Protein AF-A0A2E9D4C6-F1 (afdb_monomer)

Mean predicted aligned error: 10.12 Å

Radius of gyration: 16.64 Å; Cα contacts (8 Å, |Δi|>4): 82; chains: 1; bounding box: 48×36×42 Å

pLDDT: mean 70.14, std 13.4, range [39.81, 85.94]

Solvent-accessible surface area (backbone atoms only — not comparable to full-atom values): 7082 Å² total; per-residue (Å²): 135,92,75,58,76,64,51,72,59,45,52,60,52,52,46,48,54,51,48,56,51,48,52,54,28,57,75,67,76,44,90,65,70,50,71,58,85,70,64,95,53,80,57,104,50,50,69,59,50,52,50,42,23,60,78,64,78,36,49,72,42,65,40,43,66,71,42,76,82,41,78,69,43,62,70,42,60,76,62,33,90,86,39,75,72,72,53,72,70,55,49,51,50,35,52,56,44,43,54,50,54,31,52,79,67,67,65,54,80,77,73,73,77,84,125

Structure (mmCIF, N/CA/C/O backbone):
data_AF-A0A2E9D4C6-F1
#
_entry.id   AF-A0A2E9D4C6-F1
#
loop_
_atom_site.group_PDB
_atom_site.id
_atom_site.type_symbol
_atom_site.label_atom_id
_atom_site.label_alt_id
_atom_site.label_comp_id
_atom_site.label_asym_id
_atom_site.label_entity_id
_atom_site.label_seq_id
_atom_site.pdbx_PDB_ins_code
_atom_site.Cartn_x
_atom_site.Cartn_y
_atom_site.Cartn_z
_atom_site.occupancy
_atom_site.B_iso_or_equiv
_atom_site.auth_seq_id
_atom_site.auth_comp_id
_atom_site.auth_asym_id
_atom_site.auth_atom_id
_atom_site.pdbx_PDB_model_num
ATOM 1 N N . MET A 1 1 ? 25.990 -12.255 -7.459 1.00 39.81 1 MET A N 1
ATOM 2 C CA . MET A 1 1 ? 24.955 -12.931 -6.659 1.00 39.81 1 MET A CA 1
ATOM 3 C C . MET A 1 1 ? 25.034 -12.370 -5.252 1.00 39.81 1 MET A C 1
ATOM 5 O O . MET A 1 1 ? 25.972 -12.688 -4.542 1.00 39.81 1 MET A O 1
ATOM 9 N N . LEU A 1 2 ? 24.131 -11.451 -4.918 1.00 44.78 2 LEU A N 1
ATOM 10 C CA . LEU A 1 2 ? 23.781 -11.068 -3.546 1.00 44.78 2 LEU A CA 1
ATOM 11 C C . LEU A 1 2 ? 22.341 -11.578 -3.404 1.00 44.78 2 LEU A C 1
ATOM 13 O O . LEU A 1 2 ? 21.422 -10.810 -3.651 1.00 44.78 2 LEU A O 1
ATOM 17 N N . GLY A 1 3 ? 22.184 -12.902 -3.314 1.00 48.94 3 GLY A N 1
ATOM 18 C CA . GLY A 1 3 ? 20.951 -13.594 -3.712 1.00 48.94 3 GLY A CA 1
ATOM 19 C C . GLY A 1 3 ? 20.008 -13.905 -2.560 1.00 48.94 3 GLY A C 1
ATOM 20 O O . GLY A 1 3 ? 18.941 -13.319 -2.506 1.00 48.94 3 GLY A O 1
ATOM 21 N N . ASP A 1 4 ? 20.418 -14.770 -1.632 1.00 56.59 4 ASP A N 1
ATOM 22 C CA . ASP A 1 4 ? 19.454 -15.419 -0.730 1.00 56.59 4 ASP A CA 1
ATOM 23 C C . ASP A 1 4 ? 19.635 -15.042 0.753 1.00 56.59 4 ASP A C 1
ATOM 25 O O . ASP A 1 4 ? 18.659 -14.721 1.424 1.00 56.59 4 ASP A O 1
ATOM 29 N N . ASP A 1 5 ? 20.866 -14.923 1.263 1.00 59.28 5 ASP A N 1
ATOM 30 C CA . ASP A 1 5 ? 21.100 -14.717 2.709 1.00 59.28 5 ASP A CA 1
ATOM 31 C C . ASP A 1 5 ? 20.526 -13.396 3.263 1.00 59.28 5 ASP A C 1
ATOM 33 O O . ASP A 1 5 ? 20.158 -13.289 4.431 1.00 59.28 5 ASP A O 1
ATOM 37 N N . ARG A 1 6 ? 20.437 -12.358 2.421 1.00 62.06 6 ARG A N 1
ATOM 38 C CA . ARG A 1 6 ? 19.857 -11.063 2.819 1.00 62.06 6 ARG A CA 1
ATOM 39 C C . ARG A 1 6 ? 18.335 -11.093 2.870 1.00 62.06 6 ARG A C 1
ATOM 41 O O . ARG A 1 6 ? 17.757 -10.350 3.656 1.00 62.06 6 ARG A O 1
ATOM 48 N N . ALA A 1 7 ? 17.700 -11.911 2.038 1.00 62.44 7 ALA A N 1
ATOM 49 C CA . ALA A 1 7 ? 16.253 -12.062 2.037 1.00 62.44 7 ALA A CA 1
ATOM 50 C C . ALA A 1 7 ? 15.787 -12.703 3.347 1.00 62.44 7 ALA A C 1
ATOM 52 O O . ALA A 1 7 ? 14.893 -12.177 4.013 1.00 62.44 7 ALA A O 1
ATOM 53 N N . GLU A 1 8 ? 16.478 -13.767 3.763 1.00 68.06 8 GLU A N 1
ATOM 54 C CA . GLU A 1 8 ? 16.217 -14.478 5.018 1.00 68.06 8 GLU A CA 1
ATOM 55 C C . GLU A 1 8 ? 16.359 -13.574 6.256 1.00 68.06 8 GLU A C 1
ATOM 57 O O . GLU A 1 8 ? 15.633 -13.748 7.234 1.00 68.06 8 GLU A O 1
ATOM 62 N N . GLU A 1 9 ? 17.238 -12.567 6.212 1.00 74.75 9 GLU A N 1
ATOM 63 C CA . GLU A 1 9 ? 17.408 -11.592 7.297 1.00 74.75 9 GLU A CA 1
ATOM 64 C C . GLU A 1 9 ? 16.371 -10.450 7.258 1.00 74.75 9 GLU A C 1
ATOM 66 O O . GLU A 1 9 ? 15.896 -9.991 8.304 1.00 74.75 9 GLU A O 1
ATOM 71 N N . LEU A 1 10 ? 16.028 -9.956 6.064 1.00 72.25 10 LEU A N 1
ATOM 72 C CA . LEU A 1 10 ? 15.195 -8.762 5.893 1.00 72.25 10 LEU A CA 1
ATOM 73 C C . LEU A 1 10 ? 13.699 -9.061 6.003 1.00 72.25 10 LEU A C 1
ATOM 75 O O . LEU A 1 10 ? 12.972 -8.275 6.612 1.00 72.25 10 LEU A O 1
ATOM 79 N N . VAL A 1 11 ? 13.230 -10.188 5.464 1.00 74.56 11 VAL A N 1
ATOM 80 C CA . VAL A 1 11 ? 11.803 -10.550 5.480 1.00 74.56 11 VAL A CA 1
ATOM 81 C C . VAL A 1 11 ? 11.238 -10.599 6.907 1.00 74.56 11 VAL A C 1
ATOM 83 O O . VAL A 1 11 ? 10.204 -9.968 7.145 1.00 74.56 11 VAL A O 1
ATOM 86 N N . PRO A 1 12 ? 11.893 -11.238 7.900 1.00 81.69 12 PRO A N 1
ATOM 87 C CA . PRO A 1 12 ? 11.404 -11.223 9.278 1.00 81.69 12 PRO A CA 1
ATOM 88 C C . PRO A 1 12 ? 11.319 -9.815 9.880 1.00 81.69 12 PRO A C 1
ATOM 90 O O . PRO A 1 12 ? 10.380 -9.521 10.618 1.00 81.69 12 PRO A O 1
ATOM 93 N N . GLN A 1 13 ? 12.269 -8.930 9.556 1.00 80.31 13 GLN A N 1
ATOM 94 C CA . GLN A 1 13 ? 12.266 -7.541 10.031 1.00 80.31 13 GLN A CA 1
ATOM 95 C C . GLN A 1 13 ? 11.113 -6.741 9.420 1.00 80.31 13 GLN A C 1
ATOM 97 O O . GLN A 1 13 ? 10.440 -5.992 10.127 1.00 80.31 13 GLN A O 1
ATOM 102 N N . ILE A 1 14 ? 10.851 -6.944 8.129 1.00 77.12 14 ILE A N 1
ATOM 103 C CA . ILE A 1 14 ? 9.727 -6.338 7.415 1.00 77.12 14 ILE A CA 1
ATOM 104 C C . ILE A 1 14 ? 8.402 -6.813 8.025 1.00 77.12 14 ILE A C 1
ATOM 106 O O . ILE A 1 14 ? 7.583 -5.983 8.420 1.00 77.12 14 ILE A O 1
ATOM 110 N N . LYS A 1 15 ? 8.215 -8.132 8.194 1.00 78.00 15 LYS A N 1
ATOM 111 C CA . LYS A 1 15 ? 7.017 -8.702 8.837 1.00 78.00 15 LYS A CA 1
ATOM 112 C C . LYS A 1 15 ? 6.817 -8.157 10.253 1.00 78.00 15 LYS A C 1
ATOM 114 O O . LYS A 1 15 ? 5.701 -7.795 10.621 1.00 78.00 15 LYS A O 1
ATOM 119 N N . ARG A 1 16 ? 7.896 -8.049 11.039 1.00 84.31 16 ARG A N 1
ATOM 120 C CA . ARG A 1 16 ? 7.853 -7.462 12.385 1.00 84.31 16 ARG A CA 1
ATOM 121 C C . ARG A 1 16 ? 7.394 -6.002 12.355 1.00 84.31 16 ARG A C 1
ATOM 123 O O . ARG A 1 16 ? 6.513 -5.649 13.130 1.00 84.31 16 ARG A O 1
ATOM 130 N N . ALA A 1 17 ? 7.950 -5.176 11.470 1.00 83.00 17 ALA A N 1
ATOM 131 C CA . ALA A 1 17 ? 7.576 -3.767 11.367 1.00 83.00 17 ALA A CA 1
ATOM 132 C C . ALA A 1 17 ? 6.097 -3.587 10.984 1.00 83.00 17 ALA A C 1
ATOM 134 O O . ALA A 1 17 ? 5.408 -2.756 11.571 1.00 83.00 17 ALA A O 1
ATOM 135 N N . TYR A 1 18 ? 5.581 -4.395 10.051 1.00 82.06 18 TYR A N 1
ATOM 136 C CA . TYR A 1 18 ? 4.156 -4.364 9.709 1.00 82.06 18 TYR A CA 1
ATOM 137 C C . TYR A 1 18 ? 3.266 -4.802 10.863 1.00 82.06 18 TYR A C 1
ATOM 139 O O . TYR A 1 18 ? 2.235 -4.175 11.089 1.00 82.06 18 TYR A O 1
ATOM 147 N N . ARG A 1 19 ? 3.675 -5.823 11.625 1.00 85.00 19 ARG A N 1
ATOM 148 C CA . ARG A 1 19 ? 2.935 -6.253 12.81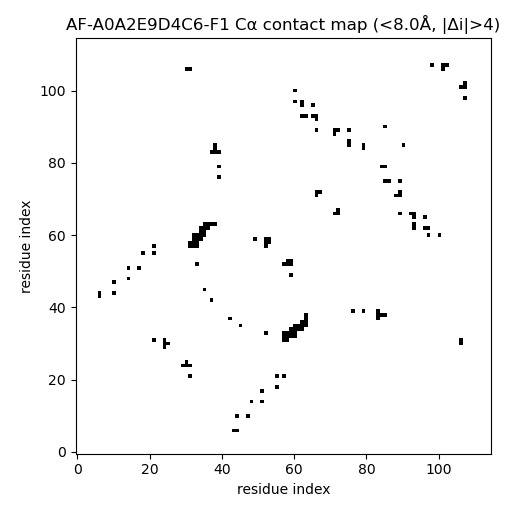3 1.00 85.00 19 ARG A CA 1
ATOM 149 C C . ARG A 1 19 ? 2.839 -5.140 13.848 1.00 85.00 19 ARG A C 1
ATOM 151 O O . ARG A 1 19 ? 1.745 -4.852 14.308 1.00 85.00 19 ARG A O 1
ATOM 158 N N . GLU A 1 20 ? 3.953 -4.481 14.157 1.00 84.94 20 GLU A N 1
ATOM 159 C CA . GLU A 1 20 ? 3.977 -3.364 15.112 1.00 84.94 20 GLU A CA 1
ATOM 160 C C . GLU A 1 20 ? 3.068 -2.206 14.653 1.00 84.94 20 GLU A C 1
ATOM 162 O O . GLU A 1 20 ? 2.356 -1.611 15.463 1.00 84.94 20 GLU A O 1
ATOM 167 N N . LEU A 1 21 ? 3.034 -1.911 13.348 1.00 82.38 21 LEU A N 1
ATOM 168 C CA . LEU A 1 21 ? 2.137 -0.899 12.780 1.00 82.38 21 LEU A CA 1
ATOM 169 C C . LEU A 1 21 ? 0.662 -1.322 12.824 1.00 82.38 21 LEU A C 1
ATOM 171 O O . LEU A 1 21 ? -0.188 -0.492 13.140 1.00 82.38 21 LEU A O 1
ATOM 175 N N . ALA A 1 22 ? 0.360 -2.587 12.527 1.00 82.25 22 ALA A N 1
ATOM 176 C CA . ALA A 1 22 ? -0.996 -3.125 12.578 1.00 82.25 22 ALA A CA 1
ATOM 177 C C . ALA A 1 22 ? -1.535 -3.163 14.011 1.00 82.25 22 ALA A C 1
ATOM 179 O O . ALA A 1 22 ? -2.648 -2.716 14.257 1.00 82.25 22 ALA A O 1
ATOM 180 N N . GLU A 1 23 ? -0.726 -3.599 14.978 1.00 85.69 23 GLU A N 1
ATOM 181 C CA . GLU A 1 23 ? -1.075 -3.573 16.401 1.00 85.69 23 GLU A CA 1
ATOM 182 C C . GLU A 1 23 ? -1.359 -2.145 16.884 1.00 85.69 23 GLU A C 1
ATOM 184 O O . GLU A 1 23 ? -2.361 -1.909 17.563 1.00 85.69 23 GLU A O 1
ATOM 189 N N . LEU A 1 24 ? -0.522 -1.175 16.496 1.00 81.19 24 LEU A N 1
ATOM 190 C CA . LEU A 1 24 ? -0.745 0.232 16.823 1.00 81.19 24 LEU A CA 1
ATOM 191 C C . LEU A 1 24 ? -2.046 0.755 16.200 1.00 81.19 24 LEU A C 1
ATOM 193 O O . LEU A 1 24 ? -2.824 1.420 16.884 1.00 81.19 24 LEU A O 1
ATOM 197 N N . ALA A 1 25 ? -2.300 0.441 14.930 1.00 83.00 25 ALA A N 1
ATOM 198 C CA . ALA A 1 25 ? -3.514 0.844 14.233 1.00 83.00 25 ALA A CA 1
ATOM 199 C C . ALA A 1 25 ? -4.772 0.240 14.878 1.00 83.00 25 ALA A C 1
ATOM 201 O O . ALA A 1 25 ? -5.702 0.977 15.203 1.00 83.00 25 ALA A O 1
ATOM 202 N N . HIS A 1 26 ? -4.758 -1.064 15.168 1.00 82.12 26 HIS A N 1
ATOM 203 C CA . HIS A 1 26 ? -5.844 -1.764 15.856 1.00 82.12 26 HIS A CA 1
ATOM 204 C C . HIS A 1 26 ? -6.084 -1.211 17.263 1.00 82.12 26 HIS A C 1
ATOM 206 O O . HIS A 1 26 ? -7.230 -1.059 17.667 1.00 82.12 26 HIS A O 1
ATOM 212 N N . SER A 1 27 ? -5.029 -0.839 17.999 1.00 84.75 27 SER A N 1
ATOM 213 C CA . SER A 1 27 ? -5.179 -0.234 19.331 1.00 84.75 27 SER A CA 1
ATOM 214 C C . SER A 1 27 ? -5.905 1.118 19.318 1.00 84.75 27 SER A C 1
ATOM 216 O O . SER A 1 27 ? -6.436 1.537 20.345 1.00 84.75 27 SER A O 1
ATOM 218 N N . GLY A 1 28 ? -5.915 1.800 18.170 1.00 81.19 28 GLY A N 1
ATOM 219 C CA . GLY A 1 28 ? -6.606 3.069 17.965 1.00 81.19 28 GLY A CA 1
ATOM 220 C C . GLY A 1 28 ? -7.887 2.963 17.138 1.00 81.19 28 GLY A C 1
ATOM 221 O O . GLY A 1 28 ? -8.395 4.009 16.740 1.00 81.19 28 GLY A O 1
ATOM 222 N N . ASP A 1 29 ? -8.368 1.750 16.831 1.00 79.62 29 ASP A N 1
ATOM 223 C CA . ASP A 1 29 ? -9.469 1.502 15.887 1.00 79.62 29 ASP A CA 1
ATOM 224 C C . ASP A 1 29 ? -9.265 2.205 14.523 1.00 79.62 29 ASP A C 1
ATOM 226 O O . ASP A 1 29 ? -10.210 2.666 13.878 1.00 79.62 29 ASP A O 1
ATOM 230 N N . ILE A 1 30 ? -8.007 2.322 14.077 1.00 80.62 30 ILE A N 1
ATOM 231 C CA . ILE A 1 30 ? -7.640 2.957 12.808 1.00 80.62 30 ILE A CA 1
ATOM 232 C C . ILE A 1 30 ? -7.573 1.876 11.729 1.00 80.62 30 ILE A C 1
ATOM 234 O O . ILE A 1 30 ? -6.723 0.987 11.812 1.00 80.62 30 ILE A O 1
ATOM 238 N N . PRO A 1 31 ? -8.402 1.951 10.679 1.00 78.12 31 PRO A N 1
ATOM 239 C CA . PRO A 1 31 ? -8.320 0.998 9.591 1.00 78.12 31 PRO A CA 1
ATOM 240 C C . PRO A 1 31 ? -7.108 1.324 8.699 1.00 78.12 31 PRO A C 1
ATOM 242 O O . PRO A 1 31 ? -6.848 2.487 8.376 1.00 78.12 31 PRO A O 1
ATOM 245 N N . ILE A 1 32 ? -6.344 0.301 8.310 1.00 78.69 32 ILE A N 1
ATOM 246 C CA . ILE A 1 32 ? -5.102 0.451 7.537 1.00 78.69 32 ILE A CA 1
ATOM 247 C C . ILE A 1 32 ? -5.092 -0.421 6.282 1.00 78.69 32 ILE A C 1
ATOM 249 O O . ILE A 1 32 ? -5.784 -1.432 6.188 1.00 78.69 32 ILE A O 1
ATOM 253 N N . ALA A 1 33 ? -4.266 -0.021 5.316 1.00 82.19 33 ALA A N 1
ATOM 254 C CA . ALA A 1 33 ? -3.930 -0.811 4.141 1.00 82.19 33 ALA A CA 1
ATOM 255 C C . ALA A 1 33 ? -2.428 -0.704 3.844 1.00 82.19 33 ALA A C 1
ATOM 257 O O . ALA A 1 33 ? -1.813 0.348 4.039 1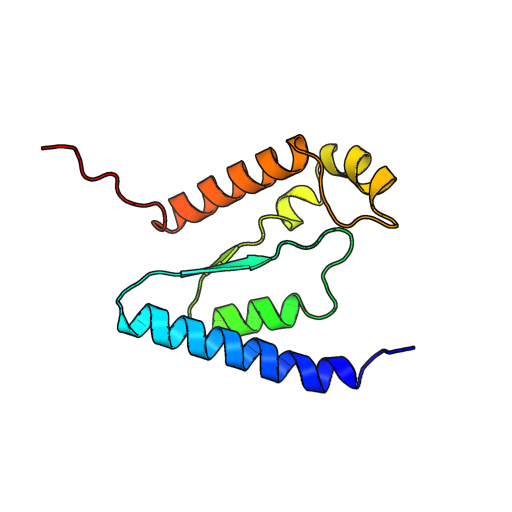.00 82.19 33 ALA A O 1
ATOM 258 N N . ILE A 1 34 ? -1.842 -1.788 3.345 1.00 79.31 34 ILE A N 1
ATOM 259 C CA . ILE A 1 34 ? -0.453 -1.867 2.894 1.00 79.31 34 ILE A CA 1
ATOM 260 C C . ILE A 1 34 ? -0.443 -1.723 1.375 1.00 79.31 34 ILE A C 1
ATOM 262 O O . ILE A 1 34 ? -1.148 -2.439 0.672 1.00 79.31 34 ILE A O 1
ATOM 266 N N . MET A 1 35 ? 0.378 -0.811 0.856 1.00 77.69 35 MET A N 1
ATOM 267 C CA . MET A 1 35 ? 0.503 -0.574 -0.582 1.00 77.69 35 MET A CA 1
ATOM 268 C C . MET A 1 35 ? 1.938 -0.796 -1.051 1.00 77.69 35 MET A C 1
ATOM 270 O O . MET A 1 35 ? 2.883 -0.251 -0.475 1.00 77.69 35 MET A O 1
ATOM 274 N N . TRP A 1 36 ? 2.095 -1.525 -2.155 1.00 73.81 36 TRP A N 1
ATOM 275 C CA . TRP A 1 36 ? 3.379 -1.682 -2.833 1.00 73.81 36 TRP A CA 1
ATOM 276 C C . TRP A 1 36 ? 3.595 -0.597 -3.898 1.00 73.81 36 TRP A C 1
ATOM 278 O O . TRP A 1 36 ? 2.725 -0.335 -4.728 1.00 73.81 36 TRP A O 1
ATOM 288 N N . LEU A 1 37 ? 4.768 0.052 -3.870 1.00 66.75 37 LEU A N 1
ATOM 289 C CA . LEU A 1 37 ? 5.067 1.262 -4.656 1.00 66.75 37 LEU A CA 1
ATOM 290 C C . LEU A 1 37 ? 6.192 1.100 -5.704 1.00 66.75 37 LEU A C 1
ATOM 292 O O . LEU A 1 37 ? 6.612 2.094 -6.301 1.00 66.75 37 LEU A O 1
ATOM 296 N N . ALA A 1 38 ? 6.729 -0.106 -5.928 1.00 61.56 38 ALA A N 1
ATOM 297 C CA . ALA A 1 38 ? 7.952 -0.274 -6.724 1.00 61.56 38 ALA A CA 1
ATOM 298 C C . ALA A 1 38 ? 7.719 -0.437 -8.243 1.00 61.56 38 ALA A C 1
ATOM 300 O O . ALA A 1 38 ? 6.764 -1.067 -8.696 1.00 61.56 38 ALA A O 1
ATOM 301 N N . TYR A 1 39 ? 8.657 0.093 -9.045 1.00 53.38 39 TYR A N 1
ATOM 302 C CA . TYR A 1 39 ? 8.684 -0.013 -10.510 1.00 53.38 39 TYR A CA 1
ATOM 303 C C . TYR A 1 39 ? 9.743 -1.014 -10.996 1.00 53.38 39 TYR A C 1
ATOM 305 O O . TYR A 1 39 ? 10.903 -0.948 -10.598 1.00 53.38 39 TYR A O 1
ATOM 313 N N . GLY A 1 40 ? 9.390 -1.860 -11.970 1.00 48.25 40 GLY A N 1
ATOM 314 C CA . GLY A 1 40 ? 10.369 -2.517 -12.851 1.00 48.25 40 GLY A CA 1
ATOM 315 C C . GLY A 1 40 ? 10.654 -3.995 -12.588 1.00 48.25 40 GLY A C 1
ATOM 316 O O . GLY A 1 40 ? 11.126 -4.657 -13.508 1.00 48.25 40 GLY A O 1
ATOM 317 N N . LYS A 1 41 ? 10.283 -4.521 -11.425 1.00 47.44 41 LYS A N 1
ATOM 318 C CA . LYS A 1 41 ? 10.124 -5.944 -11.086 1.00 47.44 41 LYS A CA 1
ATOM 319 C C . LYS A 1 41 ? 9.284 -5.982 -9.795 1.00 47.44 41 LYS A C 1
ATOM 321 O O . LYS A 1 41 ? 9.470 -5.065 -8.991 1.00 47.44 41 LYS A O 1
ATOM 326 N N . PRO A 1 42 ? 8.397 -6.974 -9.582 1.00 51.03 42 PRO A N 1
ATOM 327 C CA . PRO A 1 42 ? 8.071 -7.400 -8.221 1.00 51.03 42 PRO A CA 1
ATOM 328 C C . PRO A 1 42 ? 9.379 -7.398 -7.444 1.00 51.03 42 PRO A C 1
ATOM 330 O O . PRO A 1 42 ? 10.366 -7.955 -7.936 1.00 51.03 42 PRO A O 1
ATOM 333 N N . GLY A 1 43 ? 9.457 -6.666 -6.335 1.00 56.31 43 GLY A N 1
ATOM 334 C CA . GLY A 1 43 ? 10.647 -6.794 -5.499 1.00 56.31 43 GLY A CA 1
ATOM 335 C C . GLY A 1 43 ? 10.799 -8.265 -5.133 1.00 56.31 43 GLY A C 1
ATOM 336 O O . GLY A 1 43 ? 9.808 -8.995 -5.152 1.00 56.31 43 GLY A O 1
ATOM 337 N N . ASP A 1 44 ? 11.997 -8.690 -4.748 1.00 61.59 44 ASP A N 1
ATOM 338 C CA . ASP A 1 44 ? 12.252 -10.057 -4.268 1.00 61.59 44 ASP A CA 1
ATOM 339 C C . ASP A 1 44 ? 11.430 -10.422 -2.997 1.00 61.59 44 ASP A C 1
ATOM 341 O O . ASP A 1 44 ? 11.709 -11.430 -2.370 1.0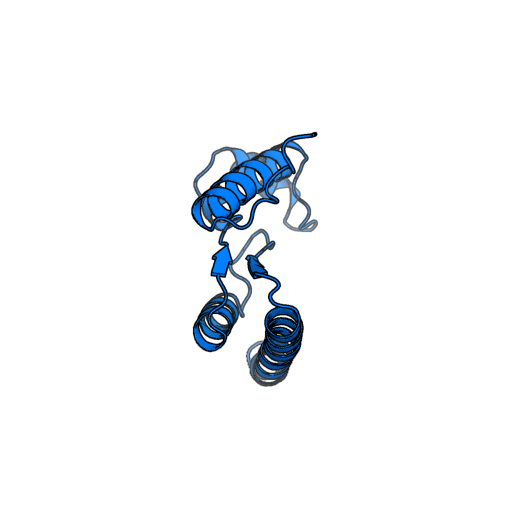0 61.59 44 ASP A O 1
ATOM 345 N N . TYR A 1 45 ? 10.450 -9.586 -2.609 1.00 68.81 45 TYR A N 1
ATOM 346 C CA . TYR A 1 45 ? 9.699 -9.600 -1.357 1.00 68.81 45 TYR A CA 1
ATOM 347 C C . TYR A 1 45 ? 8.186 -9.319 -1.514 1.00 68.81 45 TYR A C 1
ATOM 349 O O . TYR A 1 45 ? 7.502 -9.095 -0.518 1.00 68.81 45 TYR A O 1
ATOM 357 N N . GLU A 1 46 ? 7.646 -9.199 -2.738 1.00 73.56 46 GLU A N 1
ATOM 358 C CA . GLU A 1 46 ? 6.220 -8.849 -2.931 1.00 73.56 46 GLU A CA 1
ATOM 359 C C . GLU A 1 46 ? 5.286 -9.923 -2.351 1.00 73.56 46 GLU A C 1
ATOM 361 O O . GLU A 1 46 ? 4.300 -9.593 -1.692 1.00 73.56 46 GLU A O 1
ATOM 366 N N . GLU A 1 47 ? 5.618 -11.200 -2.542 1.00 76.00 47 GLU A N 1
ATOM 367 C CA . GLU A 1 47 ? 4.826 -12.327 -2.038 1.00 76.00 47 GLU A CA 1
ATOM 368 C C . GLU A 1 47 ? 4.812 -12.357 -0.505 1.00 76.00 47 GLU A C 1
ATOM 370 O O . GLU A 1 47 ? 3.773 -12.574 0.115 1.00 76.00 47 GLU A O 1
ATOM 375 N N . GLU A 1 48 ? 5.946 -12.057 0.119 1.00 75.56 48 GLU A N 1
ATOM 376 C CA . GLU 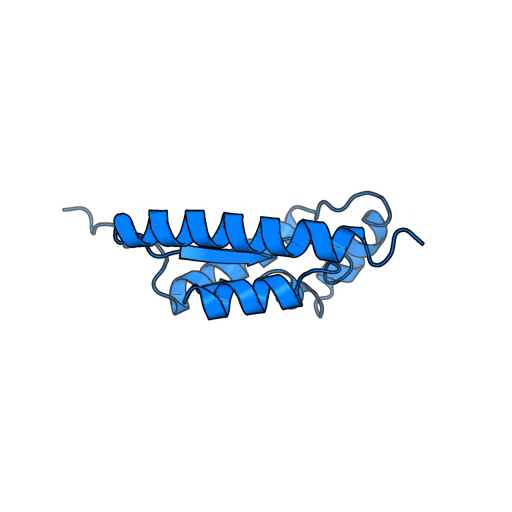A 1 48 ? 6.120 -11.982 1.563 1.00 75.56 48 GLU A CA 1
ATOM 377 C C . GLU A 1 48 ? 5.319 -10.833 2.173 1.00 75.56 48 G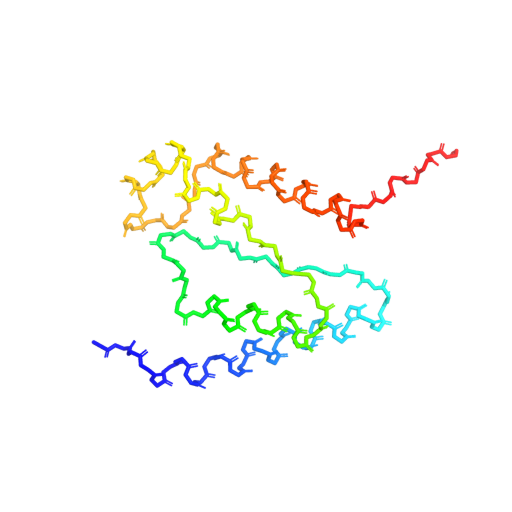LU A C 1
ATOM 379 O O . GLU A 1 48 ? 4.824 -10.960 3.294 1.00 75.56 48 GLU A O 1
ATOM 384 N N . LEU A 1 49 ? 5.163 -9.727 1.441 1.00 73.62 49 LEU A N 1
ATOM 385 C CA . LEU A 1 49 ? 4.321 -8.603 1.847 1.00 73.62 49 LEU A CA 1
ATOM 386 C C . LEU A 1 49 ? 2.836 -8.926 1.747 1.00 73.62 49 LEU A C 1
ATOM 388 O O . LEU A 1 49 ? 2.081 -8.551 2.640 1.00 73.62 49 LEU A O 1
ATOM 392 N N . VAL A 1 50 ? 2.424 -9.637 0.697 1.00 80.12 50 VAL A N 1
ATOM 393 C CA . VAL A 1 50 ? 1.048 -10.133 0.574 1.00 80.12 50 VAL A CA 1
ATOM 394 C C . VAL A 1 50 ? 0.734 -11.101 1.716 1.00 80.12 50 VAL A C 1
ATOM 396 O O . VAL A 1 50 ? -0.291 -10.948 2.373 1.00 80.12 50 VAL A O 1
ATOM 399 N N . GLN A 1 51 ? 1.638 -12.040 2.013 1.00 80.62 51 GLN A N 1
ATOM 400 C CA . GLN A 1 51 ? 1.493 -12.950 3.155 1.00 80.62 51 GLN A CA 1
ATOM 401 C C . GLN A 1 51 ? 1.439 -12.199 4.487 1.00 80.62 51 GLN A C 1
ATOM 403 O O . GLN A 1 51 ? 0.627 -12.530 5.341 1.00 80.62 51 GLN A O 1
ATOM 408 N N . ALA A 1 52 ? 2.283 -11.180 4.679 1.00 78.38 52 ALA A N 1
ATOM 409 C CA . ALA A 1 52 ? 2.265 -10.375 5.896 1.00 78.38 52 ALA A CA 1
ATOM 410 C C . ALA A 1 52 ? 0.943 -9.615 6.063 1.00 78.38 52 ALA A C 1
ATOM 412 O O . ALA A 1 52 ? 0.439 -9.519 7.174 1.00 78.38 52 ALA A O 1
ATOM 413 N N . ALA A 1 53 ? 0.383 -9.082 4.975 1.00 81.94 53 ALA A N 1
ATOM 414 C CA . ALA A 1 53 ? -0.911 -8.411 5.005 1.00 81.94 53 ALA A CA 1
ATOM 415 C C . ALA A 1 53 ? -2.041 -9.382 5.397 1.00 81.94 53 ALA A C 1
ATOM 417 O O . ALA A 1 53 ? -2.844 -9.048 6.262 1.00 81.94 53 ALA A O 1
ATOM 418 N N . ASP A 1 54 ? -2.037 -10.598 4.839 1.00 84.12 54 ASP A N 1
ATOM 419 C CA . ASP A 1 54 ? -2.993 -11.666 5.170 1.00 84.12 54 ASP A CA 1
ATOM 420 C C . ASP A 1 54 ? -2.868 -12.123 6.637 1.00 84.12 54 ASP A C 1
ATOM 422 O O . ASP A 1 54 ? -3.854 -12.167 7.367 1.00 84.12 54 ASP A O 1
ATOM 426 N N . GLU A 1 55 ? -1.641 -12.366 7.119 1.00 83.31 55 GLU A N 1
ATOM 427 C CA . GLU A 1 55 ? -1.364 -12.736 8.519 1.00 83.31 55 GLU A CA 1
ATOM 428 C C . GLU A 1 55 ? -1.849 -11.682 9.531 1.00 83.31 55 GLU A C 1
ATOM 430 O O . GLU A 1 55 ? -2.141 -12.019 10.681 1.00 83.31 55 GLU A O 1
ATOM 435 N N . LEU A 1 56 ? -1.876 -10.410 9.131 1.00 79.88 56 LEU A N 1
ATOM 436 C CA . LEU A 1 56 ? -2.226 -9.277 9.989 1.00 79.88 56 LEU A CA 1
ATOM 437 C C . LEU A 1 56 ? -3.685 -8.829 9.845 1.00 79.88 56 LEU A C 1
ATOM 439 O O . LEU A 1 56 ? -4.078 -7.904 10.551 1.00 79.88 56 LEU A O 1
ATOM 443 N N . ASP A 1 57 ? -4.464 -9.468 8.966 1.00 79.31 57 ASP A N 1
ATOM 444 C CA . ASP A 1 57 ? -5.819 -9.046 8.582 1.00 79.31 57 ASP A CA 1
ATOM 445 C C . ASP A 1 57 ? -5.864 -7.585 8.088 1.00 79.31 57 ASP A C 1
ATOM 447 O O . ASP A 1 57 ? -6.735 -6.789 8.438 1.00 79.31 57 ASP A O 1
ATOM 451 N N . VAL A 1 58 ? -4.868 -7.205 7.281 1.00 81.31 58 VAL A N 1
ATOM 452 C CA . VAL A 1 58 ? -4.730 -5.864 6.703 1.00 81.31 58 VAL A CA 1
ATOM 453 C C . VAL A 1 58 ? -4.936 -5.927 5.196 1.00 81.31 58 VAL A C 1
ATOM 455 O O . VAL A 1 58 ? -4.425 -6.809 4.508 1.00 81.31 58 VAL A O 1
ATOM 458 N N . HIS A 1 59 ? -5.634 -4.939 4.638 1.00 83.19 59 HIS A N 1
ATOM 459 C CA . HIS A 1 59 ? -5.831 -4.865 3.194 1.00 83.19 59 HIS A CA 1
ATOM 460 C C . HIS A 1 59 ? -4.512 -4.639 2.446 1.00 83.19 59 HIS A C 1
ATOM 462 O O . HIS A 1 59 ? -3.765 -3.711 2.754 1.00 83.19 59 HIS A O 1
ATOM 468 N N . TYR A 1 60 ? -4.256 -5.436 1.409 1.00 83.69 60 TYR A N 1
ATOM 469 C CA . TYR A 1 60 ? -3.148 -5.221 0.482 1.00 83.69 60 TYR A CA 1
ATOM 470 C C . TYR A 1 60 ? -3.639 -4.543 -0.801 1.00 83.69 60 TYR A C 1
ATOM 472 O O . TYR A 1 60 ? -4.559 -5.030 -1.457 1.00 83.69 60 TYR A O 1
ATOM 480 N N . ILE A 1 61 ? -3.008 -3.429 -1.173 1.00 79.56 61 ILE A N 1
ATOM 481 C CA . ILE A 1 61 ? -3.338 -2.642 -2.362 1.00 79.56 61 ILE A CA 1
ATOM 482 C C . ILE A 1 61 ? -2.198 -2.738 -3.376 1.00 79.56 61 ILE A C 1
ATOM 484 O O . ILE A 1 61 ? -1.105 -2.193 -3.187 1.00 79.56 61 ILE A O 1
ATOM 488 N N . ASP A 1 62 ? -2.493 -3.371 -4.508 1.00 75.50 62 ASP A N 1
ATOM 489 C CA . ASP A 1 62 ? -1.566 -3.553 -5.625 1.00 75.50 62 ASP A CA 1
ATOM 490 C C . ASP A 1 62 ? -1.750 -2.477 -6.714 1.00 75.50 62 ASP A C 1
ATOM 492 O O . ASP A 1 62 ? -2.039 -2.734 -7.892 1.00 75.50 62 ASP A O 1
ATOM 496 N N . ALA A 1 63 ? -1.599 -1.213 -6.314 1.00 67.00 63 ALA A N 1
ATOM 497 C CA . ALA A 1 63 ? -1.833 -0.078 -7.207 1.00 67.00 63 ALA A CA 1
ATOM 498 C C . ALA A 1 63 ? -0.828 -0.019 -8.379 1.00 67.00 63 ALA A C 1
ATOM 500 O O . ALA A 1 63 ? -1.119 0.571 -9.426 1.00 67.00 63 ALA A O 1
ATOM 501 N N . TYR A 1 64 ? 0.351 -0.638 -8.238 1.00 68.38 64 TYR A N 1
ATOM 502 C CA . TYR A 1 64 ? 1.391 -0.627 -9.269 1.00 68.38 64 TYR A CA 1
ATOM 503 C C . TYR A 1 64 ? 1.295 -1.788 -10.262 1.00 68.38 64 TYR A C 1
ATOM 505 O O . TYR A 1 64 ? 1.568 -1.563 -11.446 1.00 68.38 64 TYR A O 1
ATOM 513 N N . ARG A 1 65 ? 0.822 -2.991 -9.904 1.00 64.19 65 ARG A N 1
ATOM 514 C CA . ARG A 1 65 ? 0.518 -4.010 -10.929 1.00 64.19 65 ARG A CA 1
ATOM 515 C C . ARG A 1 65 ? -0.620 -3.572 -11.836 1.00 64.19 65 ARG A C 1
ATOM 517 O O . ARG A 1 65 ? -0.604 -3.911 -13.020 1.00 64.19 65 ARG A O 1
ATOM 524 N N . ALA A 1 66 ? -1.524 -2.712 -11.367 1.00 59.09 66 ALA A N 1
ATOM 525 C CA . ALA A 1 66 ? -2.515 -2.066 -12.227 1.00 59.09 66 ALA A CA 1
ATOM 526 C C . ALA A 1 66 ? -1.887 -1.198 -13.341 1.00 59.09 66 ALA A C 1
ATOM 528 O O . ALA A 1 66 ? -2.533 -0.954 -14.365 1.00 59.09 66 ALA A O 1
ATOM 529 N N . LEU A 1 67 ? -0.633 -0.745 -13.193 1.00 59.38 67 LEU A N 1
ATOM 530 C CA . LEU A 1 67 ? 0.118 -0.102 -14.275 1.00 59.38 67 LEU A CA 1
ATOM 531 C C . LEU A 1 67 ? 0.666 -1.121 -15.284 1.00 59.38 67 LEU A C 1
ATOM 533 O O . LEU A 1 67 ? 0.791 -0.757 -16.457 1.00 59.38 67 LEU A O 1
ATOM 537 N N . SER A 1 68 ? 0.976 -2.360 -14.853 1.00 56.09 68 SER A N 1
ATOM 538 C CA . SER A 1 68 ? 1.762 -3.399 -15.564 1.00 56.09 68 SER A CA 1
ATOM 539 C C . SER A 1 68 ? 1.261 -3.805 -16.963 1.00 56.09 68 SER A C 1
ATOM 541 O O . SER A 1 68 ? 2.022 -4.384 -17.735 1.00 56.09 68 SER A O 1
ATOM 543 N N . GLY A 1 69 ? 0.045 -3.410 -17.355 1.00 54.25 69 GLY A N 1
ATOM 544 C CA . GLY A 1 69 ? -0.540 -3.644 -18.685 1.00 54.25 69 GLY A CA 1
ATOM 545 C C . GLY A 1 69 ? -0.880 -2.384 -19.493 1.00 54.25 69 GLY A C 1
ATOM 546 O O . GLY A 1 69 ? -1.496 -2.479 -20.552 1.00 54.25 69 GLY A O 1
ATOM 547 N N . THR A 1 70 ? -0.520 -1.189 -19.020 1.00 59.19 70 THR A N 1
ATOM 548 C CA . THR A 1 70 ? -0.925 0.076 -19.654 1.00 59.19 70 THR A CA 1
ATOM 549 C C . THR A 1 70 ? 0.164 0.646 -20.565 1.00 59.19 70 THR A C 1
ATOM 551 O O . THR A 1 70 ? 1.357 0.567 -20.273 1.00 59.19 70 THR A O 1
ATOM 554 N N . LYS A 1 71 ? -0.224 1.320 -21.661 1.00 55.53 71 LYS A N 1
ATOM 555 C CA . LYS A 1 71 ? 0.725 2.050 -22.533 1.00 55.53 71 LYS A CA 1
ATOM 556 C C . LYS A 1 71 ? 1.537 3.116 -21.775 1.00 55.53 71 LYS A C 1
ATOM 558 O O . LYS A 1 71 ? 2.610 3.495 -22.238 1.00 55.53 71 LYS A O 1
ATOM 563 N N . ALA A 1 72 ? 1.062 3.561 -20.607 1.00 53.78 72 ALA A N 1
ATOM 564 C CA . ALA A 1 72 ? 1.776 4.478 -19.721 1.00 53.78 72 ALA A CA 1
ATOM 565 C C . ALA A 1 72 ? 3.122 3.903 -19.245 1.00 53.78 72 ALA A C 1
ATOM 567 O O . ALA A 1 72 ? 4.092 4.647 -19.128 1.00 53.78 72 ALA A O 1
ATOM 568 N N . ILE A 1 73 ? 3.229 2.578 -19.083 1.00 52.81 73 ILE A N 1
ATOM 569 C CA . ILE A 1 73 ? 4.487 1.922 -18.719 1.00 52.81 73 ILE A CA 1
ATOM 570 C C . ILE A 1 73 ? 5.553 2.049 -19.792 1.00 52.81 73 ILE A C 1
ATOM 572 O O . ILE A 1 73 ? 6.716 2.186 -19.436 1.00 52.81 73 ILE A O 1
ATOM 576 N N . ILE A 1 74 ? 5.199 2.038 -21.078 1.00 51.53 74 ILE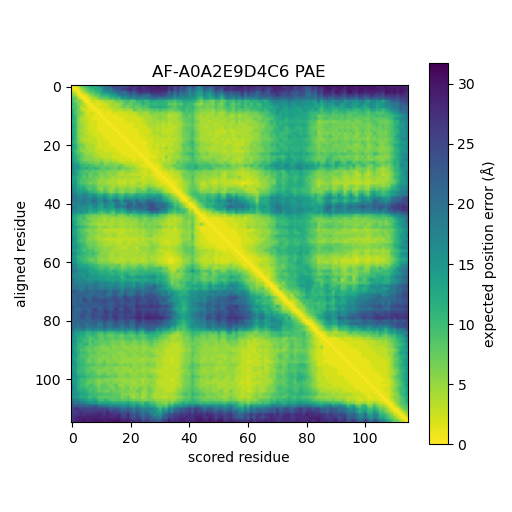 A N 1
ATOM 577 C CA . ILE A 1 74 ? 6.191 2.098 -22.163 1.00 51.53 74 ILE A CA 1
ATOM 578 C C . ILE A 1 74 ? 6.970 3.421 -22.098 1.00 51.53 74 ILE A C 1
ATOM 580 O O . ILE A 1 74 ? 8.183 3.426 -22.286 1.00 51.53 74 ILE A O 1
ATOM 584 N N . ALA A 1 75 ? 6.306 4.524 -21.739 1.00 49.22 75 ALA A N 1
ATOM 585 C CA . ALA A 1 75 ? 6.957 5.822 -21.564 1.00 49.22 75 ALA A CA 1
ATOM 586 C C . ALA A 1 75 ? 7.842 5.881 -20.303 1.00 49.22 75 ALA A C 1
ATOM 588 O O . ALA A 1 75 ? 8.888 6.524 -20.320 1.00 49.22 75 ALA A O 1
ATOM 589 N N . THR A 1 76 ? 7.452 5.197 -19.225 1.00 48.75 76 THR A N 1
ATOM 590 C CA . THR A 1 76 ? 8.165 5.217 -17.936 1.00 48.75 76 THR A CA 1
ATOM 591 C C . THR A 1 76 ? 9.350 4.235 -17.909 1.00 48.75 76 THR A C 1
ATOM 593 O O . THR A 1 76 ? 10.403 4.561 -17.364 1.00 48.75 76 THR A O 1
ATOM 596 N N . ARG A 1 77 ? 9.254 3.086 -18.599 1.00 50.25 77 ARG A N 1
ATOM 597 C CA . ARG A 1 77 ? 10.298 2.036 -18.662 1.00 50.25 77 ARG A CA 1
ATOM 598 C C . ARG A 1 77 ? 11.546 2.503 -19.402 1.00 50.25 77 ARG A C 1
ATOM 600 O O . ARG A 1 77 ? 12.643 2.057 -19.081 1.00 50.25 77 ARG A O 1
ATOM 607 N N . MET A 1 78 ? 11.391 3.406 -20.374 1.00 46.69 78 MET A N 1
ATOM 608 C CA . MET A 1 78 ? 12.525 3.973 -21.114 1.00 46.69 78 MET A CA 1
ATOM 609 C C . MET A 1 78 ? 13.391 4.910 -20.261 1.00 46.69 78 MET A C 1
ATOM 611 O O . MET A 1 78 ? 14.555 5.113 -20.589 1.00 46.69 78 MET A O 1
ATOM 615 N N . VAL A 1 79 ? 12.857 5.450 -19.160 1.00 43.91 79 VAL A N 1
ATOM 616 C CA . VAL A 1 79 ? 13.576 6.379 -18.270 1.00 43.91 79 VAL A CA 1
ATOM 617 C C . VAL A 1 79 ? 14.155 5.654 -17.042 1.00 43.91 79 VAL A C 1
ATOM 619 O O . VAL A 1 79 ? 15.099 6.135 -16.419 1.00 43.91 79 VAL A O 1
ATOM 622 N N . SER A 1 80 ? 13.643 4.463 -16.702 1.00 48.94 80 SER A N 1
ATOM 623 C CA . SER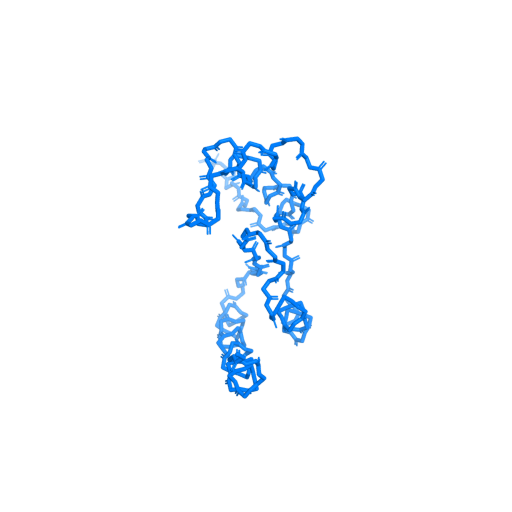 A 1 80 ? 13.785 3.895 -15.355 1.00 48.94 80 SER A CA 1
ATOM 624 C C . SER A 1 80 ? 14.894 2.865 -15.145 1.00 48.94 80 SER A C 1
ATOM 626 O O . SER A 1 80 ? 14.968 2.296 -14.057 1.00 48.94 80 SER A O 1
ATOM 628 N N . ARG A 1 81 ? 15.765 2.582 -16.124 1.00 47.16 81 ARG A N 1
ATOM 629 C CA . ARG A 1 81 ? 16.879 1.640 -15.875 1.00 47.16 81 ARG A CA 1
ATOM 630 C C . ARG A 1 81 ? 17.822 2.135 -14.761 1.00 47.16 81 ARG A C 1
ATOM 632 O O . ARG A 1 81 ? 18.519 1.319 -14.172 1.00 47.16 81 ARG A O 1
ATOM 639 N N . PHE A 1 82 ? 17.792 3.441 -14.462 1.00 48.66 82 PHE A N 1
ATOM 640 C CA . PHE A 1 82 ? 18.593 4.104 -13.424 1.00 48.66 82 PHE A CA 1
ATOM 641 C C . PHE A 1 82 ? 17.802 5.056 -12.508 1.00 48.66 82 PHE A C 1
ATOM 643 O O . PHE A 1 82 ? 18.390 5.652 -11.612 1.00 48.66 82 PHE A O 1
ATOM 650 N N . ASN A 1 83 ? 16.490 5.226 -12.713 1.00 52.38 83 ASN A N 1
ATOM 651 C CA . ASN A 1 83 ? 15.668 6.111 -11.888 1.00 52.38 83 ASN A CA 1
ATOM 652 C C . ASN A 1 83 ? 14.292 5.470 -11.619 1.00 52.38 83 ASN A C 1
ATOM 654 O O . ASN A 1 83 ? 13.459 5.443 -12.525 1.00 52.38 83 ASN A O 1
ATOM 658 N N . PRO A 1 84 ? 14.034 4.943 -10.410 1.00 58.44 84 PRO A N 1
ATOM 659 C CA . PRO A 1 84 ? 12.792 4.233 -10.090 1.00 58.44 84 PRO A CA 1
ATOM 660 C C . PRO A 1 84 ? 11.564 5.156 -9.978 1.00 58.44 84 PRO A C 1
ATOM 662 O O . PRO A 1 84 ? 10.467 4.676 -9.710 1.00 58.44 84 PRO A O 1
ATOM 665 N N . HIS A 1 85 ? 11.725 6.468 -10.178 1.00 67.69 85 HIS A N 1
ATOM 666 C CA . HIS A 1 85 ? 10.670 7.456 -9.978 1.00 67.69 85 HIS A CA 1
ATOM 667 C C . HIS A 1 85 ? 9.796 7.631 -11.237 1.00 67.69 85 HIS A C 1
ATOM 669 O O . HIS A 1 85 ? 10.310 8.018 -12.294 1.00 67.69 85 HIS A O 1
ATOM 675 N N . PRO A 1 86 ? 8.475 7.378 -11.152 1.00 67.38 86 PRO A N 1
ATOM 676 C CA . PRO A 1 86 ? 7.547 7.608 -12.254 1.00 67.38 86 PRO A CA 1
ATOM 677 C C . PRO A 1 86 ? 7.408 9.097 -12.617 1.00 67.38 86 PRO A C 1
ATOM 679 O O . PRO A 1 86 ? 7.681 9.989 -11.821 1.00 67.38 86 PRO A O 1
ATOM 682 N N . ASN A 1 87 ? 6.902 9.387 -13.821 1.00 71.69 87 ASN A N 1
ATOM 683 C CA . ASN A 1 87 ? 6.469 10.747 -14.170 1.00 71.69 87 ASN A CA 1
ATOM 684 C C . ASN A 1 87 ? 5.095 11.084 -13.553 1.00 71.69 87 ASN A C 1
ATOM 686 O O . ASN A 1 87 ? 4.355 10.200 -13.116 1.00 71.69 87 ASN A O 1
ATOM 690 N N . ILE A 1 88 ? 4.712 12.365 -13.595 1.00 79.19 88 ILE A N 1
ATOM 691 C CA . ILE A 1 88 ? 3.443 12.857 -13.030 1.00 79.19 88 ILE A CA 1
ATOM 692 C C . ILE A 1 88 ? 2.203 12.095 -13.525 1.00 79.19 88 ILE A C 1
ATOM 694 O O . ILE A 1 88 ? 1.310 11.808 -12.736 1.00 79.19 88 ILE A O 1
ATOM 698 N N . ARG A 1 89 ? 2.157 11.698 -14.805 1.00 75.75 89 ARG A N 1
ATOM 699 C CA . ARG A 1 89 ? 1.019 10.945 -15.363 1.00 75.75 89 ARG A CA 1
ATOM 700 C C . ARG A 1 89 ? 0.908 9.548 -14.757 1.00 75.75 89 ARG A C 1
ATOM 702 O O . ARG A 1 89 ? -0.192 9.061 -14.526 1.00 75.75 89 ARG A O 1
ATOM 709 N N . SER A 1 90 ? 2.046 8.915 -14.488 1.00 73.56 90 SER A N 1
ATOM 710 C CA . SER A 1 90 ? 2.089 7.609 -13.828 1.00 73.56 90 SER A CA 1
ATOM 711 C C . SER A 1 90 ? 1.630 7.726 -12.370 1.00 73.56 90 SER A C 1
ATOM 713 O O . SER A 1 90 ? 0.810 6.924 -11.936 1.00 73.56 90 SER A O 1
ATOM 715 N N . HIS A 1 91 ? 2.057 8.772 -11.651 1.00 78.06 91 HIS A N 1
ATOM 716 C CA . HIS A 1 91 ? 1.560 9.060 -10.300 1.00 78.06 91 HIS A CA 1
ATOM 717 C C . HIS A 1 91 ? 0.047 9.308 -10.265 1.00 78.06 91 HIS A C 1
ATOM 719 O O . HIS A 1 91 ? -0.635 8.764 -9.403 1.00 78.06 91 HIS A O 1
ATOM 725 N N . GLN A 1 92 ? -0.496 10.077 -11.214 1.00 81.00 92 GLN A N 1
ATOM 726 C CA . GLN A 1 92 ? -1.939 10.335 -11.305 1.00 81.00 92 GLN A CA 1
ATOM 727 C C . GLN A 1 92 ? -2.752 9.052 -11.511 1.00 81.00 92 GLN A C 1
ATOM 729 O O . GLN A 1 92 ? -3.821 8.896 -10.920 1.00 81.00 92 GLN A O 1
ATOM 734 N N . TYR A 1 93 ? -2.245 8.122 -12.322 1.00 78.12 93 TYR A N 1
ATOM 735 C CA . TYR A 1 93 ? -2.900 6.833 -12.527 1.00 78.12 93 TYR A CA 1
ATOM 736 C C . TYR A 1 93 ? -2.908 5.987 -11.248 1.00 78.12 93 TYR A C 1
ATOM 738 O O . TYR A 1 93 ? -3.966 5.501 -10.855 1.00 78.12 93 TYR A O 1
ATOM 746 N N . VAL A 1 94 ? -1.757 5.857 -10.574 1.00 78.19 94 VAL A N 1
ATOM 747 C CA . VAL A 1 94 ? -1.652 5.121 -9.300 1.00 78.19 94 VAL A CA 1
ATOM 748 C C . VAL A 1 94 ? -2.578 5.732 -8.257 1.00 78.19 94 VAL A C 1
ATOM 750 O O . VAL A 1 94 ? -3.325 5.005 -7.618 1.00 78.19 94 VAL A O 1
ATOM 753 N N . ALA A 1 95 ? -2.589 7.061 -8.130 1.00 82.12 95 ALA A N 1
ATOM 754 C CA . ALA A 1 95 ? -3.476 7.758 -7.204 1.00 82.12 95 ALA A CA 1
ATOM 755 C C . ALA A 1 95 ? -4.958 7.490 -7.511 1.00 82.12 95 ALA A C 1
ATOM 757 O O . ALA A 1 95 ? -5.734 7.248 -6.596 1.00 82.12 95 ALA A O 1
ATOM 758 N N . SER A 1 96 ? -5.352 7.480 -8.788 1.00 82.25 96 SER A N 1
ATOM 759 C CA . SER A 1 96 ? -6.739 7.189 -9.183 1.00 82.25 96 SER A CA 1
ATOM 760 C C . SER A 1 96 ? -7.144 5.752 -8.854 1.00 82.25 96 SER A C 1
ATOM 762 O O . SER A 1 96 ? -8.280 5.515 -8.454 1.00 82.25 96 SER A O 1
ATOM 764 N N . LYS A 1 97 ? -6.221 4.794 -9.008 1.00 79.88 97 LYS A N 1
ATOM 765 C CA . LYS A 1 97 ? -6.452 3.396 -8.635 1.00 79.88 97 LYS A CA 1
ATOM 766 C C . LYS A 1 97 ? -6.549 3.218 -7.127 1.00 79.88 97 LYS A C 1
ATOM 768 O O . LYS A 1 97 ? -7.551 2.698 -6.660 1.00 79.88 97 LYS A O 1
ATOM 773 N N . LEU A 1 98 ? -5.587 3.774 -6.395 1.00 83.12 98 LEU A N 1
ATOM 774 C CA . LEU A 1 98 ? -5.593 3.801 -4.938 1.00 83.12 98 LEU A CA 1
ATOM 775 C C . LEU A 1 98 ? -6.895 4.396 -4.388 1.00 83.12 98 LEU A C 1
ATOM 777 O O . LEU A 1 98 ? -7.479 3.832 -3.477 1.00 83.12 98 LEU A O 1
ATOM 781 N N . LEU A 1 99 ? -7.385 5.505 -4.950 1.00 85.19 99 LEU A N 1
ATOM 782 C CA . LEU A 1 99 ? -8.657 6.102 -4.528 1.00 85.19 99 LEU A CA 1
ATOM 783 C C . LEU A 1 99 ? -9.853 5.164 -4.741 1.00 85.19 99 LEU A C 1
ATOM 785 O O . LEU A 1 99 ? -10.745 5.144 -3.898 1.00 85.19 99 LEU A O 1
ATOM 789 N N . GLY A 1 100 ? -9.877 4.408 -5.841 1.00 83.81 100 GLY A N 1
ATOM 790 C CA . GLY A 1 100 ? -10.905 3.394 -6.089 1.00 83.81 100 GLY A CA 1
ATOM 791 C C . GLY A 1 100 ? -10.843 2.260 -5.069 1.00 83.81 100 GLY A C 1
ATOM 792 O O . GLY A 1 100 ? -11.847 1.971 -4.427 1.00 83.8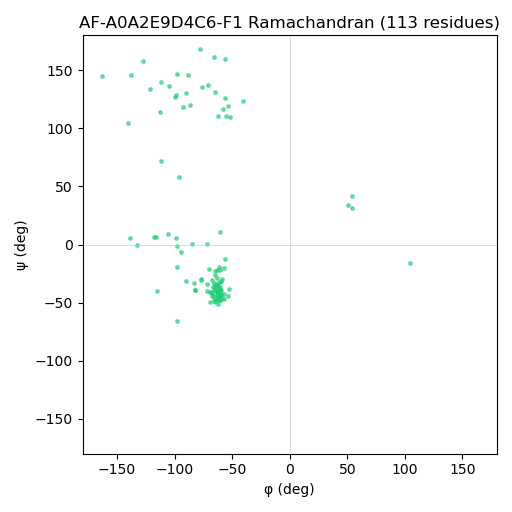1 100 GLY A O 1
ATOM 793 N N . ASP A 1 101 ? -9.653 1.699 -4.854 1.00 84.19 101 ASP A N 1
ATOM 794 C CA . ASP A 1 101 ? -9.448 0.588 -3.921 1.00 84.19 101 ASP A CA 1
ATOM 795 C C . ASP A 1 101 ? -9.779 1.018 -2.477 1.00 84.19 101 ASP A C 1
ATOM 797 O O . ASP A 1 101 ? -10.503 0.331 -1.765 1.00 84.19 101 ASP A O 1
ATOM 801 N N . LEU A 1 102 ? -9.352 2.214 -2.052 1.00 85.38 102 LEU A N 1
ATOM 802 C CA . LEU A 1 102 ? -9.714 2.768 -0.741 1.00 85.38 102 LEU A CA 1
ATOM 803 C C . LEU A 1 102 ? -11.225 3.006 -0.600 1.00 85.38 102 LEU A C 1
ATOM 805 O O . LEU A 1 102 ? -11.757 2.855 0.499 1.00 85.38 102 LEU A O 1
ATOM 809 N N . ALA A 1 103 ? -11.920 3.394 -1.674 1.00 85.94 103 ALA A N 1
ATOM 810 C CA . ALA A 1 103 ? -13.371 3.565 -1.647 1.00 85.94 103 ALA A CA 1
ATOM 811 C C . ALA A 1 103 ? -14.091 2.222 -1.463 1.00 85.94 103 ALA A C 1
ATOM 813 O O . ALA A 1 103 ? -14.998 2.132 -0.640 1.00 85.94 103 ALA A O 1
ATOM 814 N N . GLU A 1 104 ? -13.669 1.182 -2.187 1.00 85.69 104 GLU A N 1
ATOM 815 C CA . GLU A 1 104 ? -14.219 -0.177 -2.069 1.00 85.69 104 GLU A CA 1
ATOM 816 C C . GLU A 1 104 ? -14.001 -0.766 -0.669 1.00 85.69 104 GLU A C 1
ATOM 818 O O . GLU A 1 104 ? -14.862 -1.474 -0.147 1.00 85.69 104 GLU A O 1
ATOM 823 N N . LEU A 1 105 ? -12.883 -0.411 -0.036 1.00 83.38 105 LEU A N 1
ATOM 824 C CA . LEU A 1 105 ? -12.525 -0.828 1.318 1.00 83.38 105 LEU A CA 1
ATOM 825 C C . LEU A 1 105 ? -13.132 0.053 2.429 1.00 83.38 105 LEU A C 1
ATOM 827 O O . LEU A 1 105 ? -12.881 -0.195 3.604 1.00 83.38 105 LEU A O 1
ATOM 831 N N . ASN A 1 106 ? -13.920 1.085 2.097 1.00 82.75 106 ASN A N 1
ATOM 832 C CA . ASN A 1 106 ? -14.424 2.091 3.049 1.00 82.75 106 ASN A CA 1
ATOM 833 C C . ASN A 1 106 ? -13.319 2.778 3.883 1.00 82.75 106 ASN A C 1
ATOM 835 O O . ASN A 1 106 ? -13.545 3.187 5.020 1.00 82.75 106 ASN A O 1
ATOM 839 N N . LEU A 1 107 ? -12.125 2.928 3.307 1.00 82.00 107 LEU A N 1
ATOM 840 C CA . LEU A 1 107 ? -10.956 3.551 3.939 1.00 82.00 107 LEU A CA 1
ATOM 841 C C . LEU A 1 107 ? -10.812 5.040 3.613 1.00 82.00 107 LEU A C 1
ATOM 843 O O . LEU A 1 107 ? -9.928 5.715 4.142 1.00 82.00 107 LEU A O 1
ATOM 847 N N . LEU A 1 108 ? -11.647 5.572 2.718 1.00 81.81 108 LEU A N 1
ATOM 848 C CA . LEU A 1 108 ? -11.681 7.008 2.479 1.00 81.81 108 LEU A CA 1
ATOM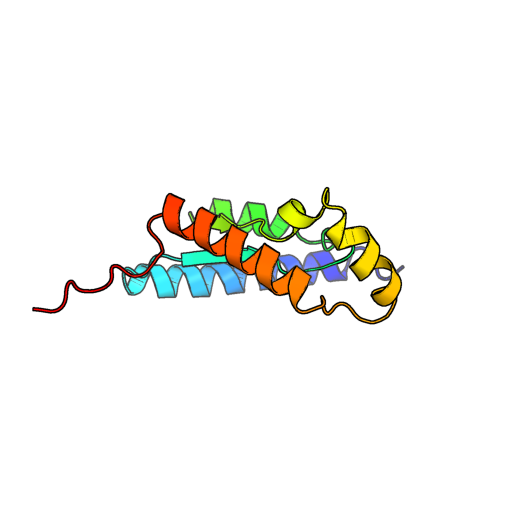 849 C C . LEU A 1 108 ? -12.298 7.715 3.691 1.00 81.81 108 LEU A C 1
ATOM 851 O O . LEU A 1 108 ? -13.323 7.258 4.200 1.00 81.81 108 LEU A O 1
ATOM 855 N N . PRO A 1 109 ? -11.725 8.847 4.140 1.00 71.50 109 PRO A N 1
ATOM 856 C CA . PRO A 1 109 ? -12.316 9.611 5.223 1.00 71.50 109 PRO A CA 1
ATOM 857 C C . PRO A 1 109 ? -13.751 9.970 4.847 1.00 71.50 109 PRO A C 1
ATOM 859 O O . PRO A 1 109 ? -14.001 10.571 3.798 1.00 71.50 109 PRO A O 1
ATOM 862 N N . THR A 1 110 ? -14.701 9.623 5.714 1.00 67.50 110 THR A N 1
ATOM 863 C CA . THR A 1 110 ? -16.044 10.181 5.618 1.00 67.50 110 THR A CA 1
ATOM 864 C C . THR A 1 110 ? -15.884 11.675 5.815 1.00 67.50 110 THR A C 1
ATOM 866 O O . THR A 1 110 ? -15.516 12.117 6.906 1.00 67.50 110 THR A O 1
ATOM 869 N N . VAL A 1 111 ? -16.102 12.462 4.762 1.00 59.59 111 VAL A N 1
ATOM 870 C CA . VAL A 1 111 ? -16.223 13.909 4.926 1.00 59.59 111 VAL A CA 1
ATOM 871 C C . VAL A 1 111 ? -17.311 14.093 5.984 1.00 59.59 111 VAL A C 1
ATOM 873 O O . VAL A 1 111 ? -18.420 13.591 5.768 1.00 59.59 111 VAL A O 1
ATOM 876 N N . PRO A 1 112 ? -17.032 14.718 7.143 1.00 55.22 112 PRO A N 1
ATOM 877 C CA . PRO A 1 112 ? -18.104 15.080 8.046 1.00 55.22 112 PRO A CA 1
ATOM 878 C C . PRO A 1 112 ? -19.007 15.968 7.206 1.00 55.22 112 PRO A C 1
ATOM 880 O O . PRO A 1 112 ? -18.544 16.992 6.697 1.00 55.22 112 PRO A O 1
ATOM 883 N N . ASN A 1 113 ? -20.247 15.540 6.967 1.00 50.34 113 ASN A N 1
ATOM 884 C CA . ASN A 1 113 ? -21.237 16.434 6.391 1.00 50.34 113 ASN A CA 1
ATOM 885 C C . ASN A 1 113 ? -21.211 17.676 7.276 1.00 50.34 113 ASN A C 1
ATOM 887 O O . ASN A 1 113 ? -21.531 17.579 8.460 1.00 50.34 113 ASN A O 1
ATOM 891 N N . GLY A 1 114 ? -20.704 18.784 6.733 1.00 45.25 114 GLY A N 1
ATOM 892 C CA . GLY A 1 114 ? -20.578 20.030 7.466 1.00 45.25 114 GLY A CA 1
ATOM 893 C C . GLY A 1 114 ? -21.953 20.398 8.001 1.00 45.25 114 GLY A C 1
ATOM 894 O O . GLY A 1 114 ? -22.863 20.662 7.218 1.00 45.25 114 GLY A O 1
ATOM 895 N N . SER A 1 115 ? -22.095 20.312 9.319 1.00 45.91 115 SER A N 1
ATOM 896 C CA . SER A 1 115 ? -23.193 20.884 10.093 1.00 45.91 115 SER A CA 1
ATOM 897 C C . SER A 1 115 ? -23.059 22.396 10.162 1.00 45.91 115 SER A C 1
ATOM 899 O O . SER A 1 115 ? -21.905 22.847 10.354 1.00 45.91 115 SER A O 1
#

Secondary structure (DSSP, 8-state):
---SHHHHHHHHHHHHHHHHHHHHHHHTT---EEE----SS--TTHHHHHHHHHHTT-EEE-TTGGGTTSHHHHHHHTTTTS--PPPHHHHHHHHHHHHHHHHHTT-S-------

Sequence (115 aa):
MLGDDRAEELVPQIKRAYRELAELAHSGDIPIAIMWLAYGKPGDYEEELVQAADELDVHYIDAYRALSGTKAIIATRMVSRFNPHPNIRSHQYVASKLLGDLAELNLLPTVPNGS

Foldseek 3Di:
DPPPPVCVVVLVVVLVVVLVVLVVCVVVVHAAAAEDDWPDDCPPCNVSVVVSCVVSVHHYDDLPVVCVPDPLVVVQVVVPPPPRDHDPVSVVSSVVSVVVVCVVVVNPDDPPPDD